Protein AF-A0A7V6LH65-F1 (afdb_monomer)

Secondary structure (DSSP, 8-state):
----EE--EEEEEEB-TTS-B--EEESS-EE-TTEEEEEE--SSPPSS-EEEEEEETT-EES--SEEE--TTEEEEE-SSEEEEEE-SS------

Nearest PDB structures (foldseek):
  8e7f-assembly1_A  TM=7.034E-01  e=2.340E-04  Serratia marcescens

Structure (mmCIF, N/CA/C/O backbone):
data_AF-A0A7V6LH65-F1
#
_entry.id   AF-A0A7V6LH65-F1
#
loop_
_atom_site.group_PDB
_atom_site.id
_atom_site.type_symbol
_atom_site.label_atom_id
_atom_site.label_alt_id
_atom_site.label_comp_id
_atom_site.label_asym_id
_atom_site.label_entity_id
_atom_site.label_seq_id
_atom_site.pdbx_PDB_ins_code
_atom_site.Cartn_x
_atom_site.Cartn_y
_atom_site.Cartn_z
_atom_site.occupancy
_atom_site.B_iso_or_equiv
_atom_site.auth_seq_id
_atom_site.auth_comp_id
_atom_site.auth_asym_id
_atom_site.auth_atom_id
_atom_site.pdbx_PDB_model_num
ATOM 1 N N . VAL A 1 1 ? -18.659 3.076 19.208 1.00 46.06 1 VAL A N 1
ATOM 2 C CA . VAL A 1 1 ? -17.227 3.099 18.838 1.00 46.06 1 VAL A CA 1
ATOM 3 C C . VAL A 1 1 ? -17.000 1.898 17.946 1.00 46.06 1 VAL A C 1
ATOM 5 O O . VAL A 1 1 ? -17.060 0.782 18.443 1.00 46.06 1 VAL A O 1
ATOM 8 N N . THR A 1 2 ? -16.904 2.091 16.635 1.00 53.59 2 THR A N 1
ATOM 9 C CA . THR A 1 2 ? -16.556 1.000 15.717 1.00 53.59 2 THR A CA 1
ATOM 10 C C . THR A 1 2 ? -15.103 0.648 16.010 1.00 53.59 2 THR A C 1
ATOM 12 O O . THR A 1 2 ? -14.237 1.511 15.893 1.00 53.59 2 THR A O 1
ATOM 15 N N . ALA A 1 3 ? -14.847 -0.557 16.517 1.00 63.84 3 ALA A N 1
ATOM 16 C CA . ALA A 1 3 ? -13.488 -0.984 16.820 1.00 63.84 3 ALA A CA 1
ATOM 17 C C . ALA A 1 3 ? -12.678 -1.028 15.518 1.00 63.84 3 ALA A C 1
ATOM 19 O O . ALA A 1 3 ? -13.168 -1.539 14.509 1.00 63.84 3 ALA A O 1
ATOM 20 N N . ALA A 1 4 ? -11.465 -0.476 15.537 1.00 69.50 4 ALA A N 1
ATOM 21 C CA . ALA A 1 4 ? -10.542 -0.663 14.432 1.00 69.50 4 ALA A CA 1
ATOM 22 C C . ALA A 1 4 ? -10.095 -2.123 14.413 1.00 69.50 4 ALA A C 1
ATOM 24 O O . ALA A 1 4 ? -9.720 -2.681 15.446 1.00 69.50 4 ALA A O 1
ATOM 25 N N . VAL A 1 5 ? -10.175 -2.747 13.244 1.00 74.75 5 VAL A N 1
ATOM 26 C CA . VAL A 1 5 ? -9.597 -4.066 13.026 1.00 74.75 5 VAL A CA 1
ATOM 27 C C . VAL A 1 5 ? -8.095 -3.865 12.945 1.00 74.75 5 VAL A C 1
ATOM 29 O O . VAL A 1 5 ? -7.597 -3.221 12.022 1.00 74.75 5 VAL A O 1
ATOM 32 N N . GLN A 1 6 ? -7.389 -4.389 13.938 1.00 79.44 6 GLN A N 1
ATOM 33 C CA . GLN A 1 6 ? -5.941 -4.446 13.919 1.00 79.44 6 GLN A CA 1
ATOM 34 C C . GLN A 1 6 ? -5.525 -5.724 13.204 1.00 79.44 6 GLN A C 1
ATOM 36 O O . GLN A 1 6 ? -5.869 -6.828 13.633 1.00 79.44 6 GLN A O 1
ATOM 41 N N . PHE A 1 7 ? -4.783 -5.569 12.115 1.00 75.19 7 PHE A N 1
ATOM 42 C CA . PHE A 1 7 ? -4.112 -6.695 11.488 1.00 75.19 7 PHE A CA 1
ATOM 43 C C . PHE A 1 7 ? -2.681 -6.757 12.015 1.00 75.19 7 PHE A C 1
ATOM 45 O O . PHE A 1 7 ? -1.980 -5.749 12.070 1.00 75.19 7 PHE A O 1
ATOM 52 N N . THR A 1 8 ? -2.251 -7.950 12.408 1.00 79.81 8 THR A N 1
ATOM 53 C CA . THR A 1 8 ? -0.877 -8.217 12.828 1.00 79.81 8 THR A CA 1
ATOM 54 C C . THR A 1 8 ? -0.252 -9.225 11.873 1.00 79.81 8 THR A C 1
ATOM 56 O O . THR A 1 8 ? -0.880 -10.217 11.501 1.00 79.81 8 THR A O 1
ATOM 59 N N . GLY A 1 9 ? 0.981 -8.954 11.442 1.00 81.38 9 GLY A N 1
ATOM 60 C CA . GLY A 1 9 ? 1.712 -9.796 10.491 1.00 81.38 9 GLY A CA 1
ATOM 61 C C . GLY A 1 9 ? 2.106 -9.064 9.210 1.00 81.38 9 GLY A C 1
ATOM 62 O O . GLY A 1 9 ? 2.214 -7.839 9.192 1.00 81.38 9 GLY A O 1
ATOM 63 N N . THR A 1 10 ? 2.354 -9.822 8.144 1.00 84.06 10 THR A N 1
ATOM 64 C CA . THR A 1 10 ? 2.848 -9.286 6.869 1.00 84.06 10 THR A CA 1
ATOM 65 C C . THR A 1 10 ? 1.729 -9.228 5.837 1.00 84.06 10 THR A C 1
ATOM 67 O O . THR A 1 10 ? 1.166 -10.256 5.467 1.00 84.06 10 THR A O 1
ATOM 70 N N . LEU A 1 11 ? 1.424 -8.026 5.356 1.00 83.81 11 LEU A N 1
ATOM 71 C CA . LEU A 1 11 ? 0.571 -7.790 4.202 1.00 83.81 11 LEU A CA 1
ATOM 72 C C . LEU A 1 11 ? 1.446 -7.735 2.953 1.00 83.81 11 LEU A C 1
ATOM 74 O O . LEU A 1 11 ? 2.194 -6.779 2.747 1.00 83.81 11 LEU A O 1
ATOM 78 N N . GLU A 1 12 ? 1.336 -8.763 2.124 1.00 86.38 12 GLU A N 1
ATOM 79 C CA . GLU A 1 12 ? 1.983 -8.809 0.821 1.00 86.38 12 GLU A CA 1
ATOM 80 C C . GLU A 1 12 ? 1.009 -8.326 -0.257 1.00 86.38 12 GLU A C 1
ATOM 82 O O . GLU A 1 12 ? -0.094 -8.857 -0.380 1.00 86.38 12 GLU A O 1
ATOM 87 N N . LEU A 1 13 ? 1.409 -7.314 -1.026 1.00 84.81 13 LEU A N 1
ATOM 88 C CA . LEU A 1 13 ? 0.651 -6.819 -2.173 1.00 84.81 13 LEU A CA 1
ATOM 89 C C . LEU A 1 13 ? 1.525 -6.881 -3.421 1.00 84.81 13 LEU A C 1
ATOM 91 O O . LEU A 1 13 ? 2.672 -6.424 -3.420 1.00 84.81 13 LEU A O 1
ATOM 95 N N . ASN A 1 14 ? 0.971 -7.422 -4.499 1.00 84.19 14 ASN A N 1
ATOM 96 C CA . ASN A 1 14 ? 1.654 -7.551 -5.771 1.00 84.19 14 ASN A CA 1
ATOM 97 C C . ASN A 1 14 ? 1.122 -6.506 -6.748 1.00 84.19 14 ASN A C 1
ATOM 99 O O . ASN A 1 14 ? -0.085 -6.318 -6.895 1.00 84.19 14 ASN A O 1
ATOM 103 N N . VAL A 1 15 ? 2.036 -5.851 -7.453 1.00 80.38 15 VAL A N 1
ATOM 104 C CA . VAL A 1 15 ? 1.720 -5.060 -8.641 1.00 80.38 15 VAL A CA 1
ATOM 105 C C . VAL A 1 15 ? 2.320 -5.790 -9.830 1.00 80.38 15 VAL A C 1
ATOM 107 O O . VAL A 1 15 ? 3.438 -6.300 -9.767 1.00 80.38 15 VAL A O 1
ATOM 110 N N . ARG A 1 16 ? 1.572 -5.879 -10.922 1.00 79.94 16 ARG A N 1
ATOM 111 C CA . ARG A 1 16 ? 2.012 -6.531 -12.153 1.00 79.94 16 ARG A CA 1
ATOM 112 C C . ARG A 1 16 ? 2.157 -5.516 -13.278 1.00 79.94 16 ARG A C 1
ATOM 114 O O . ARG A 1 16 ? 1.576 -4.433 -13.258 1.00 79.94 16 ARG A O 1
ATOM 121 N N . THR A 1 17 ? 2.952 -5.884 -14.279 1.00 72.69 17 THR A N 1
ATOM 122 C CA . THR A 1 17 ? 3.185 -5.072 -15.484 1.00 72.69 17 THR A CA 1
ATOM 123 C C . THR A 1 17 ? 1.944 -4.932 -16.365 1.00 72.69 17 THR A C 1
ATOM 125 O O . THR A 1 17 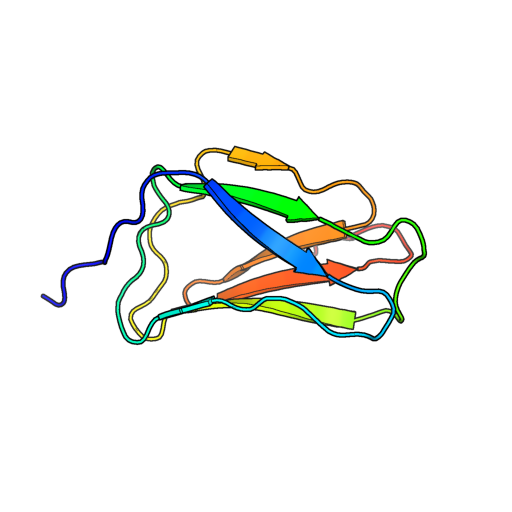? 1.878 -4.014 -17.174 1.00 72.69 17 THR A O 1
ATOM 128 N N . ASP A 1 18 ? 0.947 -5.803 -16.191 1.00 71.06 18 ASP A N 1
ATOM 129 C CA . ASP A 1 18 ? -0.355 -5.734 -16.865 1.00 71.06 18 ASP A CA 1
ATOM 130 C C . ASP A 1 18 ? -1.281 -4.640 -16.292 1.00 71.06 18 ASP A C 1
ATOM 132 O O . ASP A 1 18 ? -2.382 -4.435 -16.804 1.00 71.06 18 ASP A O 1
ATOM 136 N N . GLY A 1 19 ? -0.840 -3.925 -15.248 1.00 65.75 19 GLY A N 1
ATOM 137 C CA . GLY A 1 19 ? -1.615 -2.894 -14.559 1.00 65.75 19 G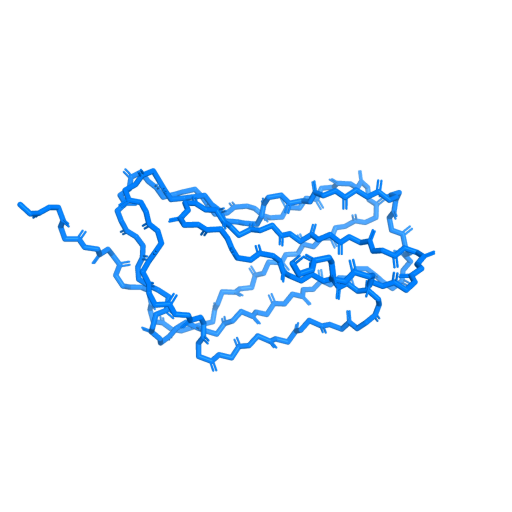LY A CA 1
ATOM 138 C C . GLY A 1 19 ? -2.528 -3.433 -13.456 1.00 65.75 19 GLY A C 1
ATOM 139 O O . GLY A 1 19 ? -3.265 -2.654 -12.852 1.00 65.75 19 GLY A O 1
ATOM 140 N N . THR A 1 20 ? -2.489 -4.736 -13.164 1.00 76.50 20 THR A N 1
ATOM 141 C CA . THR A 1 20 ? -3.197 -5.308 -12.016 1.00 76.50 20 THR A CA 1
ATOM 142 C C . THR A 1 20 ? -2.411 -5.081 -10.727 1.00 76.50 20 THR A C 1
ATOM 144 O O . THR A 1 20 ? -1.183 -5.191 -10.686 1.00 76.50 20 THR A O 1
ATOM 147 N N . CYS A 1 21 ? -3.125 -4.743 -9.658 1.00 81.81 21 CYS A N 1
ATOM 148 C CA . CYS A 1 21 ? -2.565 -4.614 -8.322 1.00 81.81 21 CYS A CA 1
ATOM 149 C C . CYS A 1 21 ? -3.475 -5.293 -7.300 1.00 81.81 21 CYS A C 1
ATOM 151 O O . CYS A 1 21 ? -4.702 -5.215 -7.409 1.00 81.81 21 CYS A O 1
ATOM 153 N N . ASP A 1 22 ? -2.878 -5.908 -6.285 1.00 84.38 22 ASP A N 1
ATOM 154 C CA . ASP A 1 22 ? -3.623 -6.343 -5.111 1.00 84.38 22 ASP A CA 1
ATOM 155 C C . ASP A 1 22 ? -4.121 -5.115 -4.340 1.00 84.38 22 ASP A C 1
ATOM 157 O O . ASP A 1 22 ? -3.376 -4.159 -4.101 1.00 84.38 22 ASP A O 1
ATOM 161 N N . SER A 1 23 ? -5.397 -5.146 -3.958 1.00 86.12 23 SER A N 1
ATOM 162 C CA . SER A 1 23 ? -6.007 -4.114 -3.127 1.00 86.12 23 SER A CA 1
ATOM 163 C C . SER A 1 23 ? -6.749 -4.741 -1.953 1.00 86.12 23 SER A C 1
ATOM 165 O O . SER A 1 23 ? -7.468 -5.729 -2.098 1.00 86.12 23 SER A O 1
ATOM 167 N N . LEU A 1 24 ? -6.564 -4.161 -0.772 1.00 85.44 24 LEU A N 1
ATOM 168 C CA . LEU A 1 24 ? -7.250 -4.537 0.451 1.00 85.44 24 LEU A CA 1
ATOM 169 C C . LEU A 1 24 ? -8.350 -3.513 0.739 1.00 85.44 24 LEU A C 1
ATOM 171 O O . LEU A 1 24 ? -8.065 -2.348 1.009 1.00 85.44 24 LEU A O 1
ATOM 175 N N . ALA A 1 25 ? -9.607 -3.942 0.697 1.00 86.12 25 ALA A N 1
ATOM 176 C CA . ALA A 1 25 ? -10.748 -3.111 1.063 1.00 86.12 25 ALA A CA 1
ATOM 177 C C . ALA A 1 25 ? -11.309 -3.544 2.421 1.00 86.12 25 ALA A C 1
ATOM 179 O O . ALA A 1 25 ? -11.664 -4.706 2.622 1.00 86.12 25 ALA A O 1
ATOM 180 N N . VAL A 1 26 ? -11.395 -2.599 3.352 1.00 85.88 26 VAL A N 1
ATOM 181 C CA . VAL A 1 26 ? -11.888 -2.794 4.714 1.00 85.88 26 VAL A CA 1
ATOM 182 C C . VAL A 1 26 ? -13.091 -1.876 4.913 1.00 85.88 26 VAL A C 1
ATOM 184 O O . VAL A 1 26 ? -12.977 -0.657 4.845 1.00 85.88 26 VAL A O 1
ATOM 187 N N . ALA A 1 27 ? -14.262 -2.449 5.186 1.00 83.88 27 ALA A N 1
ATOM 188 C CA . ALA A 1 27 ? -15.483 -1.671 5.439 1.00 83.88 27 ALA A CA 1
ATOM 189 C C . ALA A 1 27 ? -15.477 -0.951 6.810 1.00 83.88 27 ALA A C 1
ATOM 191 O O . ALA A 1 27 ? -16.363 -0.163 7.123 1.00 83.88 27 ALA A O 1
ATOM 192 N N . GLY A 1 28 ? -14.497 -1.251 7.665 1.00 84.25 28 GLY A N 1
ATOM 193 C CA . GLY A 1 28 ? -14.346 -0.689 9.006 1.00 84.25 28 GLY A CA 1
ATOM 194 C C . GLY A 1 28 ? -13.116 0.200 9.153 1.00 84.25 28 GLY A C 1
ATOM 195 O O . GLY A 1 28 ? -12.437 0.527 8.180 1.00 84.25 28 GLY A O 1
ATOM 196 N N . ALA A 1 29 ? -12.839 0.589 10.397 1.00 85.62 29 ALA A N 1
ATOM 197 C CA . ALA A 1 29 ? -11.579 1.232 10.732 1.00 85.62 29 ALA A CA 1
ATOM 198 C C . ALA A 1 29 ? -10.459 0.183 10.707 1.00 85.62 29 ALA A C 1
ATOM 200 O O . ALA A 1 29 ? -10.666 -0.959 11.123 1.00 85.62 29 ALA A O 1
ATOM 201 N N . LEU A 1 30 ? -9.290 0.569 10.217 1.00 85.62 30 LEU A N 1
ATOM 202 C CA . LEU A 1 30 ? -8.130 -0.285 10.024 1.00 85.62 30 LEU A CA 1
ATOM 203 C C . LEU A 1 30 ? -6.974 0.260 10.854 1.00 85.62 30 LEU A C 1
ATOM 205 O O . LEU A 1 30 ? -6.563 1.393 10.636 1.00 85.62 30 LEU A O 1
ATOM 209 N N . ASP A 1 31 ? -6.444 -0.533 11.777 1.00 87.00 31 ASP A N 1
ATOM 210 C CA . ASP A 1 31 ? -5.205 -0.192 12.473 1.00 87.00 31 ASP A CA 1
ATOM 211 C C . ASP A 1 31 ? -4.023 -0.911 11.811 1.00 87.00 31 ASP A C 1
ATOM 213 O O . ASP A 1 31 ? -4.008 -2.141 11.703 1.00 87.00 31 ASP A O 1
ATOM 217 N N . LEU A 1 32 ? -3.053 -0.127 11.339 1.00 82.69 32 LEU A N 1
ATOM 218 C CA . LEU A 1 32 ? -1.825 -0.611 10.704 1.00 82.69 32 LEU A CA 1
ATOM 219 C C . LEU A 1 32 ? -0.688 -0.842 11.708 1.00 82.69 32 LEU A C 1
ATOM 221 O O . LEU A 1 32 ? 0.373 -1.342 11.327 1.00 82.69 32 LEU A O 1
ATOM 225 N N . SER A 1 33 ? -0.896 -0.487 12.977 1.00 81.88 33 SER A N 1
ATOM 226 C CA . SER A 1 33 ? 0.082 -0.663 14.049 1.00 81.88 33 SER A CA 1
ATOM 227 C C . SER A 1 33 ? 0.327 -2.160 14.283 1.00 81.88 33 SER A C 1
ATOM 229 O O . SER A 1 33 ? -0.526 -2.871 14.814 1.00 81.88 33 SER A O 1
ATOM 231 N N . GLY A 1 34 ? 1.493 -2.656 13.865 1.00 82.25 34 GLY A N 1
ATOM 232 C CA . GLY A 1 34 ? 1.854 -4.084 13.900 1.00 82.25 34 GLY A CA 1
ATOM 233 C C . GLY A 1 34 ? 1.732 -4.810 12.555 1.00 82.25 34 GLY A C 1
ATOM 234 O O . GLY A 1 34 ? 1.924 -6.028 12.491 1.00 82.25 34 GLY A O 1
ATOM 235 N N . LEU A 1 35 ? 1.427 -4.078 11.479 1.00 85.25 35 LEU A N 1
ATOM 236 C CA . LEU A 1 35 ? 1.424 -4.605 10.123 1.00 85.25 35 LEU A CA 1
ATOM 237 C C . LEU A 1 35 ? 2.726 -4.262 9.397 1.00 85.25 35 LEU A C 1
ATOM 239 O O . LEU A 1 35 ? 3.145 -3.103 9.340 1.00 85.25 35 LEU A O 1
ATOM 243 N N . THR A 1 36 ? 3.329 -5.271 8.783 1.00 87.12 36 THR A N 1
ATOM 244 C CA . THR A 1 36 ? 4.451 -5.113 7.857 1.00 87.12 36 THR A CA 1
ATOM 245 C C . THR A 1 36 ? 3.924 -5.135 6.429 1.00 87.12 36 THR A C 1
ATOM 247 O O . THR A 1 36 ? 3.261 -6.088 6.039 1.00 87.12 36 THR A O 1
ATOM 250 N N . LEU A 1 37 ? 4.212 -4.103 5.639 1.00 84.25 37 LEU A N 1
ATOM 251 C CA . LEU A 1 37 ? 3.841 -4.036 4.229 1.00 84.25 37 LEU A CA 1
ATOM 252 C C . LEU A 1 37 ? 5.006 -4.498 3.348 1.00 84.25 37 LEU A C 1
ATOM 254 O O . LEU A 1 37 ? 6.069 -3.864 3.308 1.00 84.25 37 LEU A O 1
ATOM 258 N N . THR A 1 38 ? 4.766 -5.559 2.584 1.00 86.38 38 THR A N 1
ATOM 259 C CA . THR A 1 38 ? 5.680 -6.080 1.568 1.00 86.38 38 THR A CA 1
ATOM 260 C C . THR A 1 38 ? 5.073 -5.859 0.190 1.00 86.38 38 THR A C 1
ATOM 262 O O . THR A 1 38 ? 3.966 -6.308 -0.092 1.00 86.38 38 THR A O 1
ATOM 265 N N . LEU A 1 39 ? 5.797 -5.147 -0.672 1.00 81.88 39 LEU A N 1
ATOM 266 C CA . LEU A 1 39 ? 5.360 -4.866 -2.034 1.00 81.88 39 LEU A CA 1
ATOM 267 C C . LEU A 1 39 ? 6.206 -5.646 -3.030 1.00 81.88 39 LEU A C 1
ATOM 269 O O . LEU A 1 39 ? 7.402 -5.388 -3.176 1.00 81.88 39 LEU A O 1
ATOM 273 N N . ASN A 1 40 ? 5.562 -6.559 -3.746 1.00 85.19 40 ASN A N 1
ATOM 274 C CA . ASN A 1 40 ? 6.149 -7.247 -4.885 1.00 85.19 40 ASN A CA 1
ATOM 275 C C . ASN A 1 40 ? 5.846 -6.435 -6.135 1.00 85.19 40 ASN A C 1
ATOM 277 O O . ASN A 1 40 ? 4.733 -6.437 -6.660 1.00 85.19 40 ASN A O 1
ATOM 281 N N . LEU A 1 41 ? 6.848 -5.685 -6.569 1.00 77.69 41 LEU A N 1
ATOM 282 C CA . LEU A 1 41 ? 6.732 -4.758 -7.681 1.00 77.69 41 LEU A CA 1
ATOM 283 C C . LEU A 1 41 ? 7.473 -5.338 -8.882 1.00 77.69 41 LEU A C 1
ATOM 285 O O . LEU A 1 41 ? 8.534 -5.948 -8.711 1.00 77.69 41 LEU A O 1
ATOM 289 N N . PRO A 1 42 ? 6.937 -5.167 -10.096 1.00 76.75 42 PRO A N 1
ATOM 290 C CA . PRO A 1 42 ? 7.586 -5.692 -11.274 1.00 76.75 42 PRO A CA 1
ATOM 291 C C . PRO A 1 42 ? 8.883 -4.918 -11.527 1.00 76.75 42 PRO A C 1
ATOM 293 O O . PRO A 1 42 ? 8.961 -3.709 -11.302 1.00 76.75 42 PRO A O 1
ATOM 296 N N . ALA A 1 43 ? 9.911 -5.627 -11.997 1.00 69.00 43 ALA A N 1
ATOM 297 C CA . ALA A 1 43 ? 11.186 -5.012 -12.366 1.00 69.00 43 ALA A CA 1
ATOM 298 C C . ALA A 1 43 ? 11.042 -4.089 -13.588 1.00 69.00 43 ALA A C 1
ATOM 300 O O . ALA A 1 43 ? 11.768 -3.103 -13.712 1.00 69.00 43 ALA A O 1
ATOM 301 N N . GLU A 1 44 ? 10.094 -4.402 -14.474 1.00 69.31 44 GLU A N 1
ATOM 302 C CA . GLU A 1 44 ? 9.710 -3.526 -15.573 1.00 69.31 44 GLU A CA 1
ATOM 303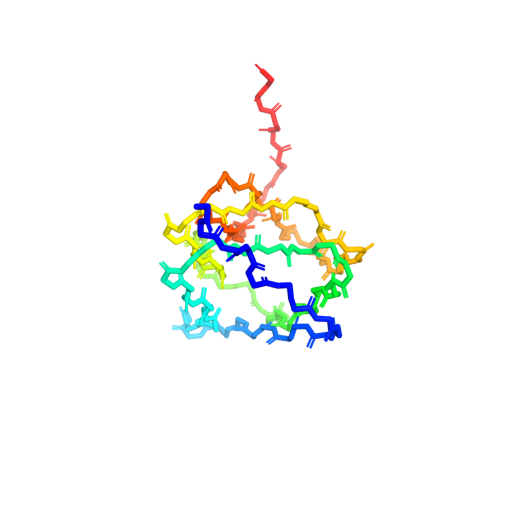 C C . GLU A 1 44 ? 8.683 -2.490 -15.109 1.00 69.31 44 GLU A C 1
ATOM 305 O O . GLU A 1 44 ? 7.715 -2.833 -14.424 1.00 69.31 44 GLU A O 1
ATOM 310 N N . PRO A 1 45 ? 8.877 -1.217 -15.480 1.00 60.41 45 PRO A N 1
ATOM 311 C CA . PRO A 1 45 ? 8.026 -0.136 -15.030 1.00 60.41 45 PRO A CA 1
ATOM 312 C C . PRO A 1 45 ? 6.634 -0.259 -15.660 1.00 60.41 45 PRO A C 1
ATOM 314 O O . PRO A 1 45 ? 6.522 -0.227 -16.888 1.00 60.41 45 PRO A O 1
ATOM 317 N N . PRO A 1 46 ? 5.558 -0.368 -14.862 1.00 66.12 46 PRO A N 1
ATOM 318 C CA . PRO A 1 46 ? 4.224 -0.237 -15.409 1.00 66.12 46 PRO A CA 1
ATOM 319 C C . PRO A 1 46 ? 3.992 1.214 -15.838 1.00 66.12 46 PRO A C 1
ATOM 321 O O . PRO A 1 46 ? 4.680 2.141 -15.395 1.00 66.12 46 PRO A O 1
ATOM 324 N N . THR A 1 47 ? 3.010 1.419 -16.713 1.00 62.28 47 THR A N 1
ATOM 325 C CA . THR A 1 47 ? 2.571 2.753 -17.130 1.00 62.28 47 THR A CA 1
ATOM 326 C C . THR A 1 47 ? 2.351 3.624 -15.889 1.00 62.28 47 THR A C 1
ATOM 328 O O . THR A 1 47 ? 1.729 3.175 -14.924 1.00 62.28 47 THR A O 1
ATOM 331 N N . VAL A 1 48 ? 2.907 4.843 -15.892 1.00 61.69 48 VAL A N 1
ATOM 332 C CA . VAL A 1 48 ? 2.815 5.798 -14.773 1.00 61.69 48 VAL A CA 1
ATOM 333 C C . VAL A 1 48 ? 1.379 5.853 -14.257 1.00 61.69 48 VAL A C 1
ATOM 335 O O . VAL A 1 48 ? 0.455 6.135 -15.018 1.00 61.69 48 VAL A O 1
ATOM 338 N N . GLY A 1 49 ? 1.198 5.558 -12.971 1.00 66.62 49 GLY A N 1
ATOM 339 C CA . GLY A 1 49 ? -0.126 5.378 -12.391 1.00 66.62 49 GLY A CA 1
ATOM 340 C C . GLY A 1 49 ? -0.113 5.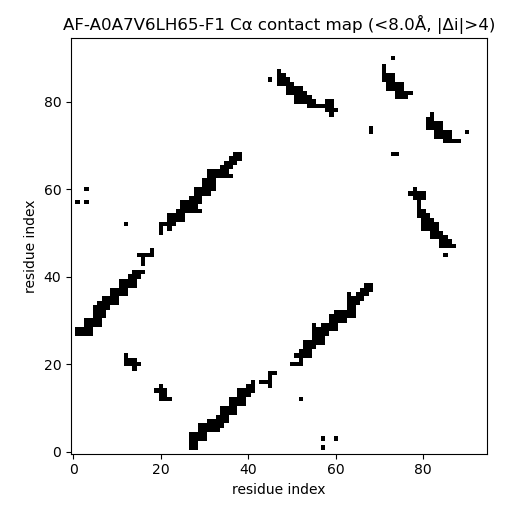362 -10.868 1.00 66.62 49 GLY A C 1
ATOM 341 O O . GLY A 1 49 ? 0.908 5.077 -10.232 1.00 66.62 49 GLY A O 1
ATOM 342 N N . SER A 1 50 ? -1.268 5.696 -10.297 1.00 78.19 50 SER A N 1
ATOM 343 C CA . SER A 1 50 ? -1.553 5.590 -8.869 1.00 78.19 50 SER A CA 1
ATOM 344 C C . SER A 1 50 ? -2.418 4.359 -8.621 1.00 78.19 50 SER A C 1
ATOM 346 O O . SER A 1 50 ? -3.518 4.253 -9.158 1.00 78.19 50 SER A O 1
ATOM 348 N N . TYR A 1 51 ? -1.931 3.454 -7.783 1.00 81.50 51 TYR A N 1
ATOM 349 C CA . TYR A 1 51 ? -2.574 2.197 -7.422 1.00 81.50 51 TYR A CA 1
ATOM 350 C C . TYR A 1 51 ? -3.111 2.304 -6.000 1.00 81.50 51 TYR A C 1
ATOM 352 O O . TYR A 1 51 ? -2.375 2.657 -5.080 1.00 81.50 51 TYR A O 1
ATOM 360 N N . THR A 1 52 ? -4.391 2.018 -5.793 1.00 86.62 52 THR A N 1
ATOM 361 C CA . THR A 1 52 ? -4.956 1.958 -4.442 1.00 86.62 52 THR A CA 1
ATOM 362 C C . THR A 1 52 ? -4.675 0.583 -3.857 1.00 86.62 52 THR A C 1
ATOM 364 O O . THR A 1 52 ? -5.300 -0.397 -4.244 1.00 86.62 52 THR A O 1
ATOM 367 N N . LEU A 1 53 ? -3.729 0.529 -2.926 1.00 85.00 53 LEU A N 1
ATOM 368 C CA . LEU A 1 53 ? -3.324 -0.692 -2.240 1.00 85.00 53 LEU A CA 1
ATOM 369 C C . LEU A 1 53 ? -4.268 -1.038 -1.096 1.00 85.00 53 LEU A C 1
ATOM 371 O O . LEU A 1 53 ? -4.577 -2.201 -0.875 1.00 85.00 53 LEU A O 1
ATOM 375 N N . ILE A 1 54 ? -4.706 -0.032 -0.341 1.00 86.56 54 ILE A N 1
ATOM 376 C CA . ILE A 1 54 ? -5.596 -0.227 0.801 1.00 86.56 54 ILE A CA 1
ATOM 377 C C . ILE A 1 54 ? -6.681 0.838 0.767 1.00 86.56 54 ILE A C 1
ATOM 379 O O . ILE A 1 54 ? -6.413 1.998 0.460 1.00 86.56 54 ILE A O 1
ATOM 383 N N . SER A 1 55 ? -7.901 0.452 1.108 1.00 88.88 55 SER A N 1
ATOM 384 C CA . SER A 1 55 ? -9.021 1.352 1.362 1.00 88.88 55 SER A CA 1
ATOM 385 C C . SER A 1 55 ? -9.712 0.917 2.649 1.00 88.88 55 SER A C 1
ATOM 387 O O . SER A 1 55 ? -9.993 -0.264 2.829 1.00 88.88 55 SER A O 1
ATOM 389 N N . ALA A 1 56 ? -9.939 1.855 3.561 1.00 88.44 56 ALA A N 1
ATOM 390 C CA . ALA A 1 56 ? -10.614 1.622 4.829 1.00 88.44 56 ALA A CA 1
ATOM 391 C C . ALA A 1 56 ? -11.716 2.670 5.012 1.00 88.44 56 ALA A C 1
ATOM 393 O O . ALA A 1 56 ? -11.429 3.843 5.257 1.00 88.44 56 ALA A O 1
ATOM 394 N N . GLU A 1 57 ? -12.980 2.258 4.893 1.00 85.00 57 GLU A N 1
ATOM 395 C CA . GLU A 1 57 ? -14.127 3.174 4.994 1.00 85.00 57 GLU A CA 1
ATOM 396 C C . GLU A 1 57 ? -14.261 3.784 6.394 1.00 85.00 57 GLU A C 1
ATOM 398 O O . GLU A 1 57 ? -14.635 4.947 6.533 1.00 85.00 57 GLU A O 1
ATOM 403 N N . GLY A 1 58 ? -13.904 3.030 7.439 1.00 81.88 58 GLY A N 1
ATOM 404 C CA . GLY A 1 58 ? -13.893 3.531 8.814 1.00 81.88 58 GLY A CA 1
ATOM 405 C C . GLY A 1 58 ? -12.631 4.313 9.189 1.00 81.88 58 GLY A C 1
ATOM 406 O O . GLY A 1 58 ? -12.517 4.740 10.336 1.00 81.88 58 GLY A O 1
ATOM 407 N N . GLY A 1 59 ? -11.701 4.502 8.248 1.00 86.12 59 GLY A N 1
ATOM 408 C CA . GLY A 1 59 ? -10.441 5.211 8.448 1.00 86.12 59 GLY A CA 1
ATOM 409 C C . GLY A 1 59 ? -9.263 4.297 8.774 1.00 86.12 59 GLY A C 1
ATOM 410 O O . GLY A 1 59 ? -9.416 3.192 9.284 1.00 86.12 59 GLY A O 1
ATOM 411 N N . ILE A 1 60 ? -8.070 4.780 8.463 1.00 86.62 60 ILE A N 1
ATOM 412 C CA . ILE A 1 60 ? -6.790 4.161 8.771 1.00 86.62 60 ILE A CA 1
ATOM 413 C C . ILE A 1 60 ? -6.229 4.842 10.016 1.00 86.62 60 ILE A C 1
ATOM 415 O O . ILE A 1 60 ? -6.122 6.067 10.082 1.00 86.62 60 ILE A O 1
ATOM 419 N N . GLN A 1 61 ? -5.871 4.037 11.006 1.00 85.12 61 GLN A N 1
ATOM 420 C CA . GLN A 1 61 ? -5.215 4.459 12.230 1.00 85.12 61 GLN A CA 1
ATOM 421 C C . GLN A 1 61 ? -3.821 3.840 12.308 1.00 85.12 61 GLN A C 1
ATOM 423 O O . GLN A 1 61 ? -3.576 2.743 11.804 1.00 85.12 61 GLN A O 1
ATOM 428 N N . GLY A 1 62 ? -2.900 4.575 12.927 1.00 77.88 62 GLY A N 1
ATOM 429 C CA . GLY A 1 62 ? -1.505 4.166 13.022 1.00 77.88 62 GLY A CA 1
ATOM 430 C C . GLY A 1 62 ? -0.752 4.229 11.691 1.00 77.88 62 GLY A C 1
ATOM 431 O O . GLY A 1 62 ? -1.233 4.731 10.674 1.00 77.88 62 GLY A O 1
ATOM 432 N N . THR A 1 63 ? 0.474 3.725 11.720 1.00 79.19 63 THR A N 1
ATOM 433 C CA . THR A 1 63 ? 1.344 3.576 10.551 1.00 79.19 63 THR A CA 1
ATOM 434 C C . THR A 1 63 ? 1.847 2.145 10.495 1.00 79.19 63 THR A C 1
ATOM 436 O O . THR A 1 63 ? 1.975 1.511 11.541 1.00 79.19 63 THR A O 1
ATOM 439 N N . PHE A 1 64 ? 2.163 1.647 9.298 1.00 80.94 64 PHE A N 1
ATOM 440 C CA . PHE A 1 64 ? 2.830 0.352 9.172 1.00 80.94 64 PHE A CA 1
ATOM 441 C C . PHE A 1 64 ? 4.093 0.330 10.035 1.00 80.94 64 PHE A C 1
ATOM 443 O O . PHE A 1 64 ? 4.856 1.300 10.040 1.00 80.94 64 PHE A O 1
ATOM 450 N N . GLU A 1 65 ? 4.331 -0.781 10.728 1.00 81.25 65 GLU A N 1
ATOM 451 C CA . GLU A 1 65 ? 5.566 -0.954 11.499 1.00 81.25 65 GLU A CA 1
ATOM 452 C C . GLU A 1 65 ? 6.791 -0.978 10.587 1.00 81.25 65 GLU A C 1
ATOM 454 O O . GLU A 1 65 ? 7.851 -0.451 10.923 1.00 81.25 65 GLU A O 1
ATOM 459 N N . GLN A 1 66 ? 6.634 -1.571 9.407 1.00 75.75 66 GLN A N 1
ATOM 460 C CA . GLN A 1 66 ? 7.684 -1.638 8.411 1.00 75.75 66 GLN A CA 1
ATOM 461 C C . GLN A 1 66 ? 7.075 -1.633 7.014 1.00 75.75 66 GLN A C 1
ATOM 463 O O . GLN A 1 66 ? 6.147 -2.382 6.721 1.00 75.75 66 GLN A O 1
ATOM 468 N N . THR A 1 67 ? 7.621 -0.799 6.134 1.00 77.75 67 THR A N 1
ATOM 469 C CA . THR A 1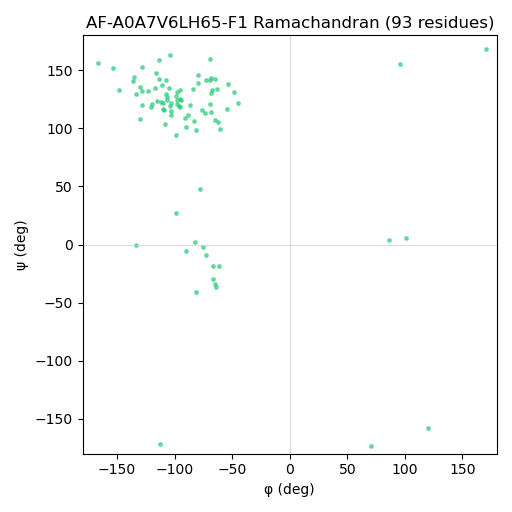 67 ? 7.262 -0.760 4.714 1.00 77.75 67 THR A CA 1
ATOM 470 C C . THR A 1 67 ? 8.519 -0.851 3.867 1.00 77.75 67 THR A C 1
ATOM 472 O O . THR A 1 67 ? 9.373 0.037 3.935 1.00 77.75 67 THR A O 1
ATOM 475 N N . SER A 1 68 ? 8.611 -1.876 3.026 1.00 72.38 68 SER A N 1
ATOM 476 C CA . SER A 1 68 ? 9.674 -1.977 2.022 1.00 72.38 68 SER A CA 1
ATOM 477 C C . SER A 1 68 ? 9.144 -1.519 0.671 1.00 72.38 68 SER A C 1
ATOM 479 O O . SER A 1 68 ? 8.549 -2.295 -0.071 1.00 72.38 68 SER A O 1
ATOM 481 N N . VAL A 1 69 ? 9.352 -0.236 0.367 1.00 74.50 69 VAL A N 1
ATOM 482 C CA . VAL A 1 69 ? 8.984 0.372 -0.919 1.00 74.50 69 VAL A CA 1
ATOM 483 C C . VAL A 1 69 ? 10.273 0.654 -1.701 1.00 74.50 69 VAL A C 1
ATOM 485 O O . VAL A 1 69 ? 11.002 1.589 -1.356 1.00 74.50 69 VAL A O 1
ATOM 488 N N . PRO A 1 70 ? 10.619 -0.148 -2.720 1.00 72.69 70 PRO A N 1
ATOM 489 C CA . PRO A 1 70 ? 11.798 0.108 -3.537 1.00 72.69 70 PRO A CA 1
ATOM 490 C C . PRO A 1 70 ? 11.598 1.354 -4.409 1.00 72.69 70 PRO A C 1
ATOM 492 O O . PRO A 1 70 ? 10.529 1.585 -4.970 1.00 72.69 70 PRO A O 1
ATOM 495 N N . LYS A 1 71 ? 12.648 2.162 -4.579 1.00 67.62 71 LYS A N 1
ATOM 496 C CA . LYS A 1 71 ? 12.627 3.273 -5.546 1.00 67.62 71 LYS A CA 1
ATOM 497 C C . LYS A 1 71 ? 12.513 2.715 -6.978 1.00 67.62 71 LYS A C 1
ATOM 499 O O . LYS A 1 71 ? 13.143 1.697 -7.257 1.00 67.62 71 LYS A O 1
ATOM 504 N N . PRO A 1 72 ? 11.762 3.370 -7.887 1.00 75.00 72 PRO A N 1
ATOM 505 C CA . PRO A 1 72 ? 11.216 4.726 -7.785 1.00 75.00 72 PRO A CA 1
ATOM 506 C C . PRO A 1 72 ? 9.737 4.779 -7.350 1.00 75.00 72 PRO A C 1
ATOM 508 O O . PRO A 1 72 ? 9.019 5.715 -7.690 1.00 75.00 72 PRO A O 1
ATOM 511 N N . TRP A 1 73 ? 9.259 3.782 -6.609 1.00 78.19 73 TRP A N 1
ATOM 512 C CA . TRP A 1 73 ? 7.896 3.770 -6.091 1.00 78.19 73 TRP A CA 1
ATOM 513 C C . TRP A 1 73 ? 7.777 4.638 -4.838 1.00 78.19 73 TRP A C 1
ATOM 515 O O . TRP A 1 73 ? 8.711 4.731 -4.040 1.00 78.19 73 TRP A O 1
ATOM 525 N N . GLY A 1 74 ? 6.624 5.279 -4.666 1.00 80.69 74 GLY A N 1
ATOM 526 C CA . GLY A 1 74 ? 6.303 6.067 -3.482 1.00 80.69 74 GLY A CA 1
ATOM 527 C C . GLY A 1 74 ? 4.964 5.654 -2.903 1.00 80.69 74 GLY A C 1
ATOM 528 O O . GLY A 1 74 ? 3.973 5.537 -3.621 1.00 80.69 74 GLY A O 1
ATOM 529 N N . LEU A 1 75 ? 4.944 5.435 -1.595 1.00 82.31 75 LEU A N 1
ATOM 530 C CA . LEU A 1 75 ? 3.738 5.113 -0.849 1.00 82.31 75 LEU A CA 1
ATOM 531 C C . LEU A 1 75 ? 3.167 6.398 -0.249 1.00 82.31 75 LEU A C 1
ATOM 533 O O . LEU A 1 75 ? 3.861 7.123 0.460 1.00 82.31 75 LEU A O 1
ATOM 537 N N . ILE A 1 76 ? 1.904 6.671 -0.543 1.00 84.38 76 ILE A N 1
ATOM 538 C CA . ILE A 1 76 ? 1.135 7.789 -0.011 1.00 84.38 76 ILE A CA 1
ATOM 539 C C . ILE A 1 76 ? 0.098 7.199 0.936 1.00 84.38 76 ILE A C 1
ATOM 541 O O . ILE A 1 76 ? -0.771 6.431 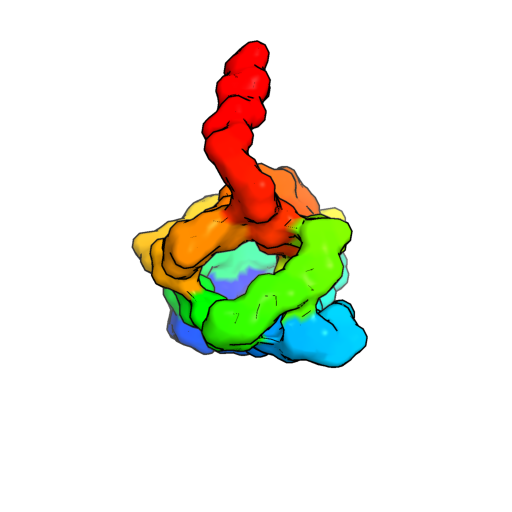0.526 1.00 84.38 76 ILE A O 1
ATOM 545 N N . MET A 1 77 ? 0.201 7.553 2.210 1.00 80.56 77 MET A N 1
ATOM 546 C CA . MET A 1 77 ? -0.780 7.173 3.217 1.00 80.56 77 MET A CA 1
ATOM 547 C C . MET A 1 77 ? -1.782 8.311 3.388 1.00 80.56 77 MET A C 1
ATOM 549 O O . MET A 1 77 ? -1.412 9.424 3.755 1.00 80.56 77 MET A O 1
ATOM 553 N N . GLU A 1 78 ? -3.044 8.025 3.106 1.00 84.31 78 GLU A N 1
ATOM 554 C CA . GLU A 1 78 ? -4.184 8.902 3.343 1.00 84.31 78 GLU A CA 1
ATOM 555 C C . GLU A 1 78 ? -4.969 8.418 4.576 1.00 84.31 78 GLU A C 1
ATOM 557 O O . GLU A 1 78 ? -4.843 7.261 4.986 1.00 84.31 78 GLU A O 1
ATOM 562 N N . PRO A 1 79 ? -5.837 9.263 5.159 1.00 82.81 79 PRO A N 1
ATOM 563 C CA . PRO A 1 79 ? -6.619 8.903 6.343 1.00 82.81 79 PRO A CA 1
ATOM 564 C C . PRO A 1 79 ? -7.576 7.726 6.134 1.00 82.81 79 PRO A C 1
ATOM 566 O O . PRO A 1 79 ? -8.052 7.156 7.104 1.00 82.81 79 PRO A O 1
ATOM 569 N N . THR A 1 80 ? -7.911 7.387 4.890 1.00 85.56 80 THR A N 1
ATOM 570 C CA . THR A 1 80 ? -8.870 6.325 4.539 1.00 85.56 80 THR A CA 1
ATOM 571 C C . THR A 1 80 ? -8.350 5.401 3.441 1.00 85.56 80 THR A C 1
ATOM 573 O O . THR A 1 80 ? -9.044 4.470 3.036 1.00 85.56 80 THR A O 1
ATOM 576 N N . ALA A 1 81 ? -7.140 5.631 2.931 1.00 86.81 81 ALA A N 1
ATOM 577 C CA . ALA A 1 81 ? -6.585 4.850 1.837 1.00 86.81 81 ALA A CA 1
ATOM 578 C C . ALA A 1 81 ? -5.057 4.840 1.873 1.00 86.81 81 ALA A C 1
ATOM 580 O O . ALA A 1 81 ? -4.423 5.789 2.314 1.00 86.81 81 ALA A O 1
ATOM 581 N N . VAL A 1 82 ? -4.448 3.782 1.356 1.00 86.12 82 VAL A N 1
ATOM 582 C CA . VAL A 1 82 ? -3.016 3.747 1.058 1.00 86.12 82 VAL A CA 1
ATOM 583 C C . VAL A 1 82 ? -2.869 3.607 -0.443 1.00 86.12 82 VAL A C 1
ATOM 585 O O . VAL A 1 82 ? -3.401 2.676 -1.052 1.00 86.12 82 VAL A O 1
ATOM 588 N N . ARG A 1 83 ? -2.149 4.547 -1.044 1.00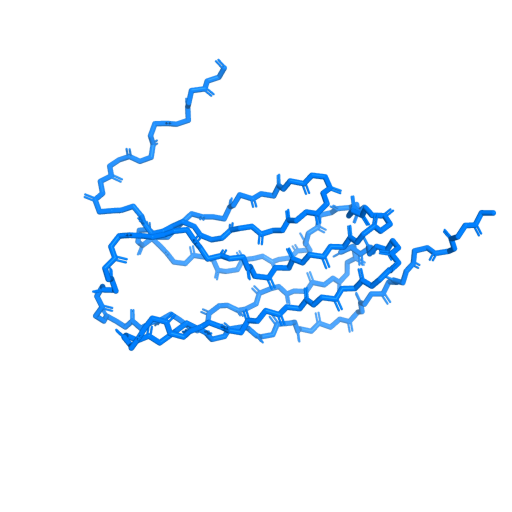 86.56 83 ARG A N 1
ATOM 589 C CA . ARG A 1 83 ? -1.888 4.588 -2.477 1.00 86.56 83 ARG A CA 1
ATOM 590 C C . ARG A 1 83 ? -0.416 4.375 -2.747 1.00 86.56 83 ARG A C 1
ATOM 592 O O . ARG A 1 83 ? 0.443 4.880 -2.035 1.00 86.56 83 ARG A O 1
ATOM 599 N N . LEU A 1 84 ? -0.131 3.663 -3.816 1.00 84.25 84 LEU A N 1
ATOM 600 C CA . LEU A 1 84 ? 1.198 3.504 -4.357 1.00 84.25 84 LEU A CA 1
ATOM 601 C C . LEU A 1 84 ? 1.274 4.261 -5.672 1.00 84.25 84 LEU A C 1
ATOM 603 O O . LEU A 1 84 ? 0.516 3.993 -6.598 1.00 84.25 84 LEU A O 1
ATOM 607 N N . THR A 1 85 ? 2.196 5.202 -5.759 1.00 80.31 85 THR A N 1
ATOM 608 C CA . THR A 1 85 ? 2.462 5.953 -6.979 1.00 80.31 85 THR A CA 1
ATOM 609 C C . THR A 1 85 ? 3.786 5.493 -7.558 1.00 80.31 85 THR A C 1
ATOM 611 O O . THR A 1 85 ? 4.810 5.464 -6.871 1.00 80.31 85 THR A O 1
ATOM 614 N N . TYR A 1 86 ? 3.769 5.159 -8.843 1.00 75.75 86 TYR A N 1
ATOM 615 C CA . TYR A 1 86 ? 4.983 4.961 -9.618 1.00 75.75 86 TYR A CA 1
ATOM 616 C C . TYR A 1 86 ? 5.422 6.306 -10.209 1.00 75.75 86 TYR A C 1
ATOM 618 O O . TYR A 1 86 ? 4.735 6.841 -11.080 1.00 75.75 86 TYR A O 1
ATOM 626 N N . ALA A 1 87 ? 6.540 6.873 -9.745 1.00 65.25 87 ALA A N 1
ATOM 627 C CA . ALA A 1 87 ? 7.082 8.099 -10.328 1.00 65.25 87 ALA A CA 1
ATOM 628 C C . ALA A 1 87 ? 8.284 7.774 -11.214 1.00 65.25 87 ALA A C 1
ATOM 630 O O . ALA A 1 87 ? 9.363 7.449 -10.731 1.00 65.25 87 ALA A O 1
ATOM 631 N N . SER A 1 88 ? 8.148 7.946 -12.526 1.00 58.62 88 SER A N 1
ATOM 632 C CA . SER A 1 88 ? 9.289 7.945 -13.449 1.00 58.62 88 SER A CA 1
ATOM 633 C C . SER A 1 88 ? 10.055 9.285 -13.398 1.00 58.62 88 SER A C 1
ATOM 635 O O . SER A 1 88 ? 10.305 9.902 -14.432 1.00 58.62 88 SER A O 1
ATOM 637 N N . GLY A 1 89 ? 10.365 9.784 -12.194 1.00 52.06 89 GLY A N 1
ATOM 638 C CA . GLY A 1 89 ? 10.980 11.094 -11.948 1.00 52.06 89 GLY A CA 1
ATOM 639 C C . GLY A 1 89 ? 11.009 11.479 -10.460 1.00 52.06 89 GLY A C 1
ATOM 640 O O . GLY A 1 89 ? 10.389 10.825 -9.626 1.00 52.06 89 GLY A O 1
ATOM 641 N N . THR A 1 90 ? 11.760 12.531 -10.113 1.00 48.50 90 THR A N 1
ATOM 642 C CA . THR A 1 90 ? 11.940 13.021 -8.734 1.00 48.50 90 THR A CA 1
ATOM 643 C C . THR A 1 90 ? 10.596 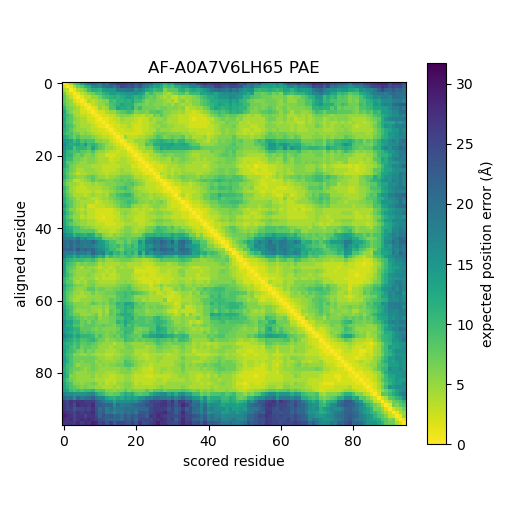13.316 -8.057 1.00 48.50 90 THR A C 1
ATOM 645 O O . THR A 1 90 ? 9.883 14.224 -8.477 1.00 48.50 90 THR A O 1
ATOM 648 N N . PHE A 1 91 ? 10.269 12.590 -6.981 1.00 46.75 91 PHE A N 1
ATOM 649 C CA . PHE A 1 91 ? 9.161 12.927 -6.081 1.00 46.75 91 PHE A CA 1
ATOM 650 C C . PHE A 1 91 ? 9.415 14.307 -5.456 1.00 46.75 91 PHE A C 1
ATOM 652 O O . PHE A 1 91 ? 10.175 14.434 -4.497 1.00 46.75 91 PHE A O 1
ATOM 659 N N . MET A 1 92 ? 8.792 15.356 -5.990 1.00 42.09 92 MET A N 1
ATOM 660 C CA . MET A 1 92 ? 8.670 16.628 -5.283 1.00 42.09 92 MET A CA 1
ATOM 661 C C . MET A 1 92 ? 7.493 16.508 -4.312 1.00 42.09 92 MET A C 1
ATOM 663 O O . MET A 1 92 ? 6.341 16.644 -4.713 1.00 42.09 92 MET A O 1
ATOM 667 N N . LEU A 1 93 ? 7.779 16.235 -3.032 1.00 42.56 93 LEU A N 1
ATOM 668 C CA . LEU A 1 93 ? 6.820 16.522 -1.965 1.00 42.56 93 LEU A CA 1
ATOM 669 C C . LEU A 1 93 ? 6.600 18.040 -1.947 1.00 42.56 93 LEU A C 1
ATOM 671 O O . LEU A 1 93 ? 7.474 18.787 -1.508 1.00 42.56 93 LEU A O 1
ATOM 675 N N . LEU A 1 94 ? 5.449 18.497 -2.436 1.00 40.31 94 LEU A N 1
ATOM 676 C CA . LEU A 1 94 ? 4.977 19.845 -2.145 1.00 40.31 94 LEU A CA 1
ATOM 677 C C . LEU A 1 94 ? 4.424 19.843 -0.718 1.00 40.31 94 LEU A C 1
ATOM 679 O O . LEU A 1 94 ? 3.505 19.091 -0.400 1.00 40.31 94 LEU A O 1
ATOM 683 N N . LYS A 1 95 ? 5.093 20.625 0.128 1.00 39.56 95 LYS A N 1
ATOM 684 C CA . LYS A 1 95 ? 4.766 20.875 1.531 1.00 39.56 95 LYS A CA 1
ATOM 685 C C . LYS A 1 95 ? 3.602 21.849 1.661 1.00 39.56 95 LYS A C 1
ATOM 687 O O . LYS A 1 95 ? 3.533 22.772 0.820 1.00 39.56 95 LYS A O 1
#

Foldseek 3Di:
DFDADEDADEDEKEADLVRDIAAAEAAAEHEQVRYAYHYHYDPDDHDFDKAWRYFYNNWYHDDHPYYDDDPPKDWDDDRGTIIITHDPDDDDPDD

Mean predicted aligned error: 8.21 Å

Radius of gyration: 13.52 Å; Cα contacts (8 Å, |Δi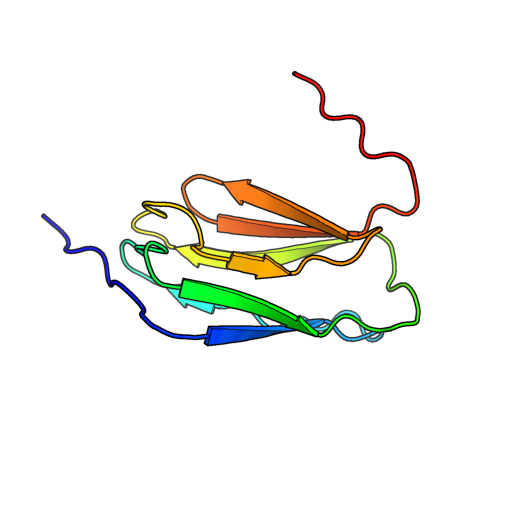|>4): 214; chains: 1; bounding box: 30×31×36 Å

pLDDT: mean 76.27, std 12.21, range [39.56, 88.88]

Sequence (95 aa):
VTAAVQFTGTLELNVRTDGTCDSLAVAGALDLSGLTLTLNLPAEPPTVGSYTLISAEGGIQGTFEQTSVPKPWGLIMEPTAVRLTYASGTFMLLK

Solvent-accessible surface area (backbone atoms only — not comparable to full-atom values): 5462 Å² total; per-residue (Å²): 132,84,70,54,50,66,48,74,48,77,49,76,37,46,40,44,65,88,73,52,61,48,60,48,80,38,87,40,21,32,28,29,58,54,18,30,41,40,60,48,66,51,92,58,82,48,78,79,46,77,42,67,40,33,38,18,74,53,24,51,39,79,53,58,69,40,74,57,70,64,82,63,45,45,80,46,81,49,64,39,33,31,34,39,33,48,41,100,57,86,83,75,82,82,128